Protein AF-F6I2T8-F1 (afdb_monomer_lite)

pLDDT: mean 75.43, std 10.65, range [32.38, 92.12]

Foldseek 3Di:
DDDAFFKAFPDWDWDDDDPFTKIKTKIWGWDDCPPPVDPATKIWIWIDIDHPVLVVVLVVQQDPPPVPPDPVNVVSSVVSRVVRPPPIDTDDMDGDDPDDPPCPVVVVVVCVVVVHDDDDDDPDDPSVVVVVVPDD

Secondary structure (DSSP, 8-state):
-PPPPPPEEEEEEEEEETTEEEEEEEEEEEE-GGGT--SSEEEEEEEEEE-HHHHHHHHHHS-S-TT---HHHHHHHHHHHHHHTSSPEEEEEEEE--PPPTTHHHHHHHHHHTTPPP----SS-HHHHHHHHT--

Sequence (136 aa):
MARRSPLIIIQSRRVRKSTEFLFVCVAAKFVERSYLNLTGEGLVFVYQESDEEEYNQFDEEFPQDKNLASTDCEEIIEEVAERIEKDLILLAATIVEDKLRNGVLECINKLAQAGRKLWVLTGDKTETAERILHYE

Structure (mmCIF, N/CA/C/O backbone):
data_AF-F6I2T8-F1
#
_entry.id   AF-F6I2T8-F1
#
loop_
_atom_site.group_PDB
_atom_site.id
_atom_site.type_symbol
_atom_site.label_atom_id
_atom_site.label_alt_id
_atom_site.label_comp_id
_atom_site.label_asym_id
_atom_site.label_entity_id
_atom_site.label_seq_id
_atom_site.pdbx_PDB_ins_code
_atom_site.Cartn_x
_atom_site.Cartn_y
_atom_site.Cartn_z
_atom_site.occupancy
_atom_site.B_iso_or_equiv
_atom_site.auth_seq_id
_atom_site.auth_comp_id
_atom_site.auth_asym_id
_atom_site.auth_atom_id
_atom_site.pdbx_PDB_model_num
ATOM 1 N N . MET A 1 1 ? 16.825 -8.274 5.064 1.00 32.38 1 MET A N 1
ATOM 2 C CA . MET A 1 1 ? 15.661 -8.291 5.970 1.00 32.38 1 MET A CA 1
ATOM 3 C C . MET A 1 1 ? 14.712 -7.234 5.430 1.00 32.38 1 MET A C 1
ATOM 5 O O . MET A 1 1 ? 15.103 -6.075 5.403 1.00 32.38 1 MET A O 1
ATOM 9 N N . ALA A 1 2 ? 13.595 -7.631 4.817 1.00 40.47 2 ALA A N 1
ATOM 10 C CA . ALA A 1 2 ? 12.671 -6.675 4.208 1.00 40.47 2 ALA A CA 1
ATOM 11 C C . ALA A 1 2 ? 12.047 -5.836 5.331 1.00 40.47 2 ALA A C 1
ATOM 13 O O . ALA A 1 2 ? 11.441 -6.403 6.239 1.00 40.47 2 ALA A O 1
ATOM 14 N N . ARG A 1 3 ? 12.261 -4.515 5.320 1.00 52.31 3 ARG A N 1
ATOM 15 C CA . ARG A 1 3 ? 11.580 -3.615 6.257 1.00 52.31 3 ARG A CA 1
ATOM 16 C C . ARG A 1 3 ? 10.090 -3.676 5.930 1.00 52.31 3 ARG A C 1
ATOM 18 O O . ARG A 1 3 ? 9.711 -3.345 4.806 1.00 52.31 3 ARG A O 1
ATOM 25 N N . ARG A 1 4 ? 9.263 -4.135 6.875 1.00 60.28 4 ARG A N 1
ATOM 26 C CA . ARG A 1 4 ? 7.806 -4.092 6.724 1.00 60.28 4 ARG A CA 1
ATOM 27 C C . ARG A 1 4 ? 7.385 -2.642 6.524 1.00 60.28 4 ARG A C 1
ATOM 29 O O . ARG A 1 4 ? 7.869 -1.740 7.201 1.00 60.28 4 ARG A O 1
ATOM 36 N N . SER A 1 5 ? 6.514 -2.418 5.551 1.00 64.94 5 SER A N 1
ATOM 37 C CA . SER A 1 5 ? 5.937 -1.101 5.321 1.00 64.94 5 SER A CA 1
ATOM 38 C C . SER A 1 5 ? 4.960 -0.797 6.461 1.00 64.94 5 SER A C 1
ATOM 40 O O . SER A 1 5 ? 4.066 -1.619 6.684 1.00 64.94 5 SER A O 1
ATOM 42 N N . PRO A 1 6 ? 5.103 0.331 7.175 1.00 67.31 6 PRO A N 1
ATOM 43 C CA . PRO A 1 6 ? 4.202 0.664 8.271 1.00 67.31 6 PRO A CA 1
ATOM 44 C C . PRO A 1 6 ? 2.789 0.958 7.752 1.00 67.31 6 PRO A C 1
ATOM 46 O O . PRO A 1 6 ? 2.621 1.518 6.662 1.00 67.31 6 PRO A O 1
ATOM 49 N N . LEU A 1 7 ? 1.774 0.604 8.543 1.00 68.88 7 LEU A N 1
ATOM 50 C CA . LEU A 1 7 ? 0.399 1.037 8.316 1.00 68.88 7 LEU A CA 1
ATOM 51 C C . LEU A 1 7 ? 0.308 2.558 8.482 1.00 68.88 7 LEU A C 1
ATOM 53 O O . LEU A 1 7 ? 0.728 3.113 9.496 1.00 68.88 7 LEU A O 1
ATOM 57 N N . ILE A 1 8 ? -0.264 3.243 7.495 1.00 73.25 8 ILE A N 1
ATOM 58 C CA . ILE A 1 8 ? -0.494 4.686 7.565 1.00 73.25 8 ILE A CA 1
ATOM 59 C C . ILE A 1 8 ? -1.973 4.913 7.845 1.00 73.25 8 ILE A C 1
ATOM 61 O O . ILE A 1 8 ? -2.811 4.680 6.973 1.00 73.25 8 ILE A O 1
ATOM 65 N N . ILE A 1 9 ? -2.299 5.405 9.039 1.00 72.31 9 ILE A N 1
ATOM 66 C CA . ILE A 1 9 ? -3.658 5.857 9.346 1.00 72.31 9 ILE A CA 1
ATOM 67 C C . ILE A 1 9 ? -3.925 7.142 8.565 1.00 72.31 9 ILE A C 1
ATOM 69 O O . ILE A 1 9 ? -3.216 8.137 8.715 1.00 72.31 9 ILE A O 1
ATOM 73 N N . ILE A 1 10 ? -4.932 7.097 7.694 1.00 69.25 10 ILE A N 1
ATOM 74 C CA . ILE A 1 10 ? -5.319 8.216 6.828 1.00 69.25 10 ILE A CA 1
ATOM 75 C C . ILE A 1 10 ? -6.396 9.049 7.515 1.00 69.25 10 ILE A C 1
ATOM 77 O O . ILE A 1 10 ? -6.376 10.277 7.460 1.00 69.25 10 ILE A O 1
ATOM 81 N N . GLN A 1 11 ? -7.365 8.371 8.131 1.00 71.12 11 GLN A N 1
ATOM 82 C CA . GLN A 1 11 ? -8.520 9.011 8.735 1.00 71.12 11 GLN A CA 1
ATOM 83 C C . GLN A 1 11 ? -9.083 8.144 9.860 1.00 71.12 11 GLN A C 1
ATOM 85 O O . GLN A 1 11 ? -9.367 6.968 9.649 1.00 71.12 11 GLN A O 1
ATOM 90 N N . SER A 1 12 ? -9.327 8.752 11.018 1.00 73.38 12 SER A N 1
ATOM 91 C CA . SER A 1 12 ? -10.204 8.206 12.051 1.00 73.38 12 SER A CA 1
ATOM 92 C C . SER A 1 12 ? -11.498 9.020 12.097 1.00 73.38 12 SER A C 1
ATOM 94 O O . SER A 1 12 ? -11.502 10.245 11.920 1.00 73.38 12 SER A O 1
ATOM 96 N N . ARG A 1 13 ? -12.643 8.354 12.267 1.00 74.62 13 ARG A N 1
ATOM 97 C CA . ARG A 1 13 ? -13.929 9.043 12.432 1.00 74.62 13 ARG A CA 1
ATOM 98 C C . ARG A 1 13 ? -14.817 8.320 13.430 1.00 74.62 13 ARG A C 1
ATOM 100 O O . ARG A 1 13 ? -15.052 7.123 13.300 1.00 74.62 13 ARG A O 1
ATOM 107 N N . ARG A 1 14 ? -15.400 9.086 14.355 1.00 76.56 14 ARG A N 1
ATOM 108 C CA . ARG A 1 14 ? -16.501 8.629 15.210 1.00 76.56 14 ARG A CA 1
ATOM 109 C C . ARG A 1 14 ? -17.785 8.548 14.382 1.00 76.56 14 ARG A C 1
ATOM 111 O O . ARG A 1 14 ? -18.262 9.556 13.853 1.00 76.56 14 ARG A O 1
ATOM 118 N N . VAL A 1 15 ? -18.347 7.354 14.264 1.00 76.88 15 VAL A N 1
ATOM 119 C CA . VAL A 1 15 ? -19.591 7.048 13.551 1.00 76.88 15 VAL A CA 1
ATOM 120 C C . VAL A 1 15 ? -20.632 6.588 14.568 1.00 76.88 15 VAL A C 1
ATOM 122 O O . VAL A 1 15 ? -20.333 5.822 15.473 1.00 76.88 15 VAL A O 1
ATOM 125 N N . ARG A 1 16 ? -21.878 7.054 14.452 1.00 73.00 16 ARG A N 1
ATOM 126 C CA . ARG A 1 16 ? -22.974 6.610 15.326 1.00 73.00 16 ARG A CA 1
ATOM 127 C C . ARG A 1 16 ? -23.702 5.427 14.677 1.00 73.00 16 ARG A C 1
ATOM 129 O O . ARG A 1 16 ? -24.290 5.607 13.613 1.00 73.00 16 ARG A O 1
ATOM 136 N N . LYS A 1 17 ? -23.712 4.250 15.315 1.00 67.56 17 LYS A N 1
ATOM 137 C CA . LYS A 1 17 ? -24.541 3.092 14.929 1.00 67.56 17 LYS A CA 1
ATOM 138 C C . LYS A 1 17 ? -25.665 2.910 15.948 1.00 67.56 17 LYS A C 1
ATOM 140 O O . LYS A 1 17 ? -25.410 2.490 17.065 1.00 67.56 17 LYS A O 1
ATOM 145 N N . SER A 1 18 ? -26.913 3.166 15.543 1.00 67.81 18 SER A N 1
ATOM 146 C CA . SER A 1 18 ? -28.147 2.914 16.317 1.00 67.81 18 SER A CA 1
ATOM 147 C C . SER A 1 18 ? -28.168 3.528 17.734 1.00 67.81 18 SER A C 1
ATOM 149 O O . SER A 1 18 ? -28.741 4.600 17.932 1.00 67.81 18 SER A O 1
ATOM 151 N N . THR A 1 19 ? -27.511 2.894 18.704 1.00 62.62 19 THR A N 1
ATOM 152 C CA . THR A 1 19 ? -27.429 3.278 20.121 1.00 62.62 19 THR A CA 1
ATOM 153 C C . THR A 1 19 ? -26.001 3.519 20.620 1.00 62.62 19 THR A C 1
ATOM 155 O O . THR A 1 19 ? -25.848 4.060 21.709 1.00 62.62 19 THR A O 1
ATOM 158 N N . GLU A 1 20 ? -24.973 3.198 19.831 1.00 69.25 20 GLU A N 1
ATOM 159 C CA . GLU A 1 20 ? -23.561 3.254 20.231 1.00 69.25 20 GLU A CA 1
ATOM 160 C C . GLU A 1 20 ? -22.712 4.048 19.227 1.00 69.25 20 GLU A C 1
ATOM 162 O O . GLU A 1 20 ? -23.108 4.302 18.081 1.00 69.25 20 GLU A O 1
ATOM 167 N N . PHE A 1 21 ? -21.544 4.495 19.683 1.00 69.62 21 PHE A N 1
ATOM 168 C CA . PHE A 1 21 ? -20.533 5.108 18.831 1.00 69.62 21 PHE A CA 1
ATOM 169 C C . PHE A 1 21 ? -19.466 4.076 18.492 1.00 69.62 21 PHE A C 1
ATOM 171 O O . PHE A 1 21 ? -19.052 3.311 19.350 1.00 69.62 21 PHE A O 1
ATOM 178 N N . LEU A 1 22 ? -19.024 4.095 17.244 1.00 68.06 22 LEU A N 1
ATOM 179 C CA . LEU A 1 22 ? -17.974 3.245 16.718 1.00 68.06 22 LEU A CA 1
ATOM 180 C C . LEU A 1 22 ? -16.901 4.127 16.099 1.00 68.06 22 LEU A C 1
ATOM 182 O O . LEU A 1 22 ? -17.225 5.115 15.431 1.00 68.06 22 LEU A O 1
ATOM 186 N N . PHE A 1 23 ? -15.641 3.774 16.291 1.00 73.38 23 PHE A N 1
ATOM 187 C CA . PHE A 1 23 ? -14.535 4.432 15.621 1.00 73.38 23 PHE A CA 1
ATOM 188 C C . PHE A 1 23 ? -14.162 3.621 14.388 1.00 73.38 23 PHE A C 1
ATOM 190 O O . PHE A 1 23 ? -14.006 2.406 14.434 1.00 73.38 23 PHE A O 1
ATOM 197 N N . VAL A 1 24 ? -14.104 4.303 13.248 1.00 68.06 24 VAL A N 1
ATOM 198 C CA . VAL A 1 24 ? -13.656 3.705 11.992 1.00 68.06 24 VAL A CA 1
ATOM 199 C C . VAL A 1 24 ? -12.303 4.301 11.663 1.00 68.06 24 VAL A C 1
ATOM 201 O O . VAL A 1 24 ? -12.206 5.508 11.412 1.00 68.06 24 VAL A O 1
ATOM 204 N N . CYS A 1 25 ? -11.281 3.453 11.656 1.00 72.31 25 CYS A N 1
ATOM 205 C CA . CYS A 1 25 ? -9.938 3.800 11.215 1.00 72.31 25 CYS A CA 1
ATOM 206 C C . CYS A 1 25 ? -9.762 3.324 9.777 1.00 72.31 25 CYS A C 1
ATOM 208 O O . CYS A 1 25 ? -9.824 2.128 9.508 1.00 72.31 25 CYS A O 1
ATOM 210 N N . VAL A 1 26 ? -9.560 4.260 8.849 1.00 74.31 26 VAL A N 1
ATOM 211 C CA . VAL A 1 26 ? -9.180 3.971 7.463 1.00 74.31 26 VAL A CA 1
ATOM 212 C C . VAL A 1 26 ? -7.676 4.134 7.343 1.00 74.31 26 VAL A C 1
ATOM 214 O O . VAL A 1 26 ? -7.126 5.201 7.638 1.00 74.31 26 VAL A O 1
ATOM 217 N N . ALA A 1 27 ? -7.018 3.083 6.873 1.00 80.38 27 ALA A N 1
ATOM 218 C CA . ALA A 1 27 ? -5.578 3.047 6.729 1.00 80.38 27 ALA A CA 1
ATOM 219 C C . ALA A 1 27 ? -5.149 2.599 5.329 1.00 80.38 27 ALA A C 1
ATOM 221 O O . ALA A 1 27 ? -5.865 1.881 4.630 1.00 80.38 27 ALA A O 1
ATOM 222 N N . ALA A 1 28 ? -3.963 3.046 4.927 1.00 79.31 28 ALA A N 1
ATOM 223 C CA . ALA A 1 28 ? -3.277 2.610 3.724 1.00 79.31 28 ALA A CA 1
ATOM 224 C C . ALA A 1 28 ? -2.050 1.789 4.110 1.00 79.31 28 ALA A C 1
ATOM 226 O O . ALA A 1 28 ? -1.237 2.219 4.932 1.00 79.31 28 ALA A O 1
ATOM 227 N N . LYS A 1 29 ? -1.890 0.635 3.467 1.00 78.81 29 LYS A N 1
ATOM 228 C CA . LYS A 1 29 ? -0.683 -0.179 3.560 1.00 78.81 29 LY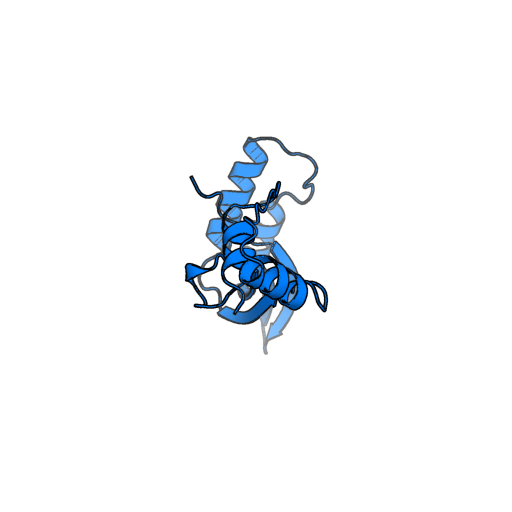S A CA 1
ATOM 229 C C . LYS A 1 29 ? -0.042 -0.299 2.191 1.00 78.81 29 LYS A C 1
ATOM 231 O O . LYS A 1 29 ? -0.710 -0.613 1.203 1.00 78.81 29 LYS A O 1
ATOM 236 N N . PHE A 1 30 ? 1.258 -0.040 2.144 1.00 75.94 30 PHE A N 1
ATOM 237 C CA . PHE A 1 30 ? 2.052 -0.348 0.969 1.00 75.94 30 PHE A CA 1
ATOM 238 C C . PHE A 1 30 ? 2.247 -1.861 0.899 1.00 75.94 30 PHE A C 1
ATOM 240 O O . PHE A 1 30 ? 2.616 -2.491 1.891 1.00 75.94 30 PHE A O 1
ATOM 247 N N . VAL A 1 31 ? 1.957 -2.447 -0.257 1.00 71.31 31 VAL A N 1
ATOM 248 C CA . VAL A 1 31 ? 2.014 -3.894 -0.449 1.00 71.31 31 VAL A CA 1
ATOM 249 C C . VAL A 1 31 ? 2.945 -4.214 -1.608 1.00 71.31 31 VAL A C 1
ATOM 251 O O . VAL A 1 31 ? 2.830 -3.663 -2.704 1.00 71.31 31 VAL A O 1
ATOM 254 N N . GLU A 1 32 ? 3.882 -5.123 -1.347 1.00 63.28 32 GLU A N 1
ATOM 255 C CA . GLU A 1 32 ? 4.803 -5.629 -2.357 1.00 63.28 32 GLU A CA 1
ATOM 256 C C . GLU A 1 32 ? 4.111 -6.592 -3.337 1.00 63.28 32 GLU A C 1
ATOM 258 O O . GLU A 1 32 ? 3.075 -7.201 -3.059 1.00 63.28 32 GLU A O 1
ATOM 263 N N . ARG A 1 33 ? 4.741 -6.744 -4.506 1.00 56.97 33 ARG A N 1
ATOM 264 C CA . ARG A 1 33 ? 4.274 -7.467 -5.704 1.00 56.97 33 ARG A CA 1
ATOM 265 C C . ARG A 1 33 ? 3.610 -8.829 -5.472 1.00 56.97 33 ARG A C 1
ATOM 267 O O . ARG A 1 33 ? 2.752 -9.214 -6.264 1.00 56.97 33 ARG A O 1
ATOM 274 N N . SER A 1 34 ? 4.012 -9.575 -4.444 1.00 54.12 34 SER A N 1
ATOM 275 C CA . SER A 1 34 ? 3.602 -10.972 -4.251 1.00 54.12 34 SER A CA 1
ATOM 276 C C . SER A 1 34 ? 2.103 -11.156 -4.001 1.00 54.12 34 SER A C 1
ATOM 278 O O . SER A 1 34 ? 1.584 -12.236 -4.267 1.00 54.12 34 SER A O 1
ATOM 280 N N . TYR A 1 35 ? 1.391 -10.124 -3.540 1.00 54.44 35 TYR A N 1
ATOM 281 C CA . TYR A 1 35 ? -0.003 -10.271 -3.107 1.00 54.44 35 TYR A CA 1
ATOM 282 C C . TYR A 1 35 ? -1.050 -10.099 -4.212 1.00 54.44 35 TYR A C 1
ATOM 284 O O . TYR A 1 35 ? -2.169 -10.581 -4.058 1.00 54.44 35 TYR A O 1
ATOM 292 N N . LEU A 1 36 ? -0.723 -9.413 -5.312 1.00 55.47 36 LEU A N 1
ATOM 293 C CA . LEU A 1 36 ? -1.725 -9.000 -6.305 1.00 55.47 36 LEU A CA 1
ATOM 294 C C . LEU A 1 36 ? -1.497 -9.561 -7.714 1.00 55.47 36 LEU A C 1
ATOM 296 O O . LEU A 1 36 ? -2.331 -9.321 -8.579 1.00 55.47 36 LEU A O 1
ATOM 300 N N . ASN A 1 37 ? -0.410 -10.305 -7.967 1.00 59.22 37 ASN A N 1
ATOM 301 C CA . ASN A 1 37 ? -0.007 -10.744 -9.319 1.00 59.22 37 ASN A CA 1
ATOM 302 C C . ASN A 1 37 ? 0.053 -9.589 -10.343 1.00 59.22 37 ASN A C 1
ATOM 304 O O . ASN A 1 37 ? -0.118 -9.803 -11.542 1.00 59.22 37 ASN A O 1
ATOM 308 N N . LEU A 1 38 ? 0.272 -8.356 -9.878 1.00 58.06 38 LEU A N 1
ATOM 309 C CA . LEU A 1 38 ? 0.222 -7.149 -10.697 1.00 58.06 38 LEU A CA 1
ATOM 310 C C . LEU A 1 38 ? 1.595 -6.473 -10.754 1.00 58.06 38 LEU A C 1
ATOM 312 O O . LEU A 1 38 ? 2.389 -6.512 -9.812 1.00 58.06 38 LEU A O 1
ATOM 316 N N . THR A 1 39 ? 1.898 -5.863 -11.897 1.00 58.56 39 THR A N 1
ATOM 317 C CA . THR A 1 39 ? 3.171 -5.187 -12.151 1.00 58.56 39 THR A CA 1
ATOM 318 C C . THR A 1 39 ? 3.127 -3.747 -11.6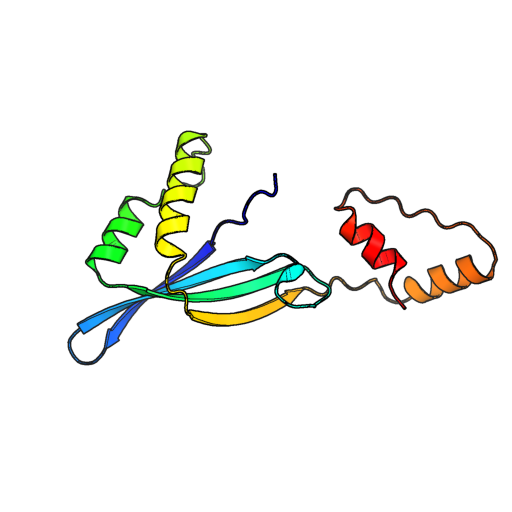48 1.00 58.56 39 THR A C 1
ATOM 320 O O . THR A 1 39 ? 2.814 -2.834 -12.404 1.00 58.56 39 THR A O 1
ATOM 323 N N . GLY A 1 40 ? 3.470 -3.523 -10.382 1.00 63.50 40 GLY A N 1
ATOM 324 C CA . GLY A 1 40 ? 3.591 -2.170 -9.841 1.00 63.50 40 GLY A CA 1
ATOM 325 C C . GLY A 1 40 ? 3.707 -2.144 -8.327 1.00 63.50 40 GLY A C 1
ATOM 326 O O . GLY A 1 40 ? 3.640 -3.182 -7.670 1.00 63.50 40 GLY A O 1
ATOM 327 N N . GLU A 1 41 ? 3.894 -0.944 -7.792 1.00 72.88 41 GLU A N 1
ATOM 328 C CA . GLU A 1 41 ? 3.766 -0.694 -6.362 1.00 72.88 41 GLU A CA 1
ATOM 329 C C . GLU A 1 41 ? 2.272 -0.550 -6.024 1.00 72.88 41 GLU A C 1
ATOM 331 O O . GLU A 1 41 ? 1.542 0.200 -6.683 1.00 72.88 41 GLU A O 1
ATOM 336 N N . GLY A 1 42 ? 1.802 -1.333 -5.052 1.00 76.25 42 GLY A N 1
ATOM 337 C CA . GLY A 1 42 ? 0.399 -1.384 -4.656 1.00 76.25 42 GLY A CA 1
ATOM 338 C C . GLY A 1 42 ? 0.151 -0.617 -3.363 1.00 76.25 42 GLY A C 1
ATOM 339 O O . GLY A 1 42 ? 0.899 -0.756 -2.396 1.00 76.25 42 GLY A O 1
ATOM 340 N N . LEU A 1 43 ? -0.938 0.146 -3.324 1.00 81.75 43 LEU A N 1
ATOM 341 C CA . LEU A 1 43 ? -1.492 0.691 -2.092 1.00 81.75 43 LEU A CA 1
ATOM 342 C C . LEU A 1 43 ? -2.832 0.022 -1.815 1.00 81.75 43 LEU A C 1
ATOM 344 O O . LEU A 1 43 ? -3.737 0.054 -2.651 1.00 81.75 43 LEU A O 1
ATOM 348 N N . VAL A 1 44 ? -2.950 -0.585 -0.642 1.00 84.44 44 VAL A N 1
ATOM 349 C CA . VAL A 1 44 ? -4.173 -1.238 -0.190 1.00 84.44 44 VAL A CA 1
ATOM 350 C C . VAL A 1 44 ? -4.819 -0.381 0.884 1.00 84.44 44 VAL A C 1
ATOM 352 O O . VAL A 1 44 ? -4.168 0.013 1.847 1.00 84.44 44 VAL A O 1
ATOM 355 N N . PHE A 1 45 ? -6.102 -0.101 0.705 1.00 85.31 45 PHE A N 1
ATOM 356 C CA . PHE A 1 45 ? -6.939 0.596 1.664 1.00 85.31 45 PHE A CA 1
ATOM 357 C C . PHE A 1 45 ? -7.695 -0.430 2.491 1.00 85.31 45 PHE A C 1
ATOM 359 O O . PHE A 1 45 ? -8.393 -1.294 1.952 1.00 85.31 45 PHE A O 1
ATOM 366 N N . VAL A 1 46 ? -7.573 -0.307 3.801 1.00 85.81 46 VAL A N 1
ATOM 367 C CA . VAL A 1 46 ? -8.230 -1.162 4.783 1.00 85.81 46 VAL A CA 1
ATOM 368 C C . VAL A 1 46 ? -8.996 -0.300 5.770 1.00 85.81 46 VAL A C 1
ATOM 370 O O . VAL A 1 46 ? -8.692 0.884 5.941 1.00 85.81 46 VAL A O 1
ATOM 373 N N . TYR A 1 47 ? -9.979 -0.896 6.430 1.00 86.38 47 TYR A N 1
ATOM 374 C CA . TYR A 1 47 ? -10.550 -0.308 7.629 1.00 86.38 47 TYR A CA 1
ATOM 375 C C . TYR A 1 47 ? -10.671 -1.316 8.757 1.00 86.38 47 TYR A C 1
ATOM 377 O O . TYR A 1 47 ? -10.760 -2.522 8.522 1.00 86.38 47 TYR A O 1
ATOM 385 N N . GLN A 1 48 ? -10.714 -0.778 9.967 1.00 85.62 48 GLN A N 1
ATOM 386 C CA . GLN A 1 48 ? -11.048 -1.497 11.185 1.00 85.62 48 GLN A CA 1
ATOM 387 C C . GLN A 1 48 ? -12.148 -0.724 11.917 1.00 85.62 48 GLN A C 1
ATOM 389 O O . GLN A 1 48 ? -12.153 0.513 11.922 1.00 85.62 48 GLN A O 1
ATOM 394 N N . GLU A 1 49 ? -13.096 -1.460 12.492 1.00 84.81 49 GLU A N 1
ATOM 395 C CA . GLU A 1 49 ? -14.039 -0.926 13.473 1.00 84.81 49 GLU A CA 1
ATOM 396 C C . GLU A 1 49 ? -13.451 -1.172 14.869 1.00 84.81 49 GLU A C 1
ATOM 398 O O . GLU A 1 49 ? -13.116 -2.311 15.183 1.00 84.81 49 GLU A O 1
ATOM 403 N N . SER A 1 50 ? -13.334 -0.125 15.682 1.00 82.94 50 SER A N 1
ATOM 404 C CA . SER A 1 50 ? -12.876 -0.197 17.073 1.00 82.94 50 SER A CA 1
ATOM 405 C C . SER A 1 50 ? -13.831 0.548 18.005 1.00 82.94 50 SER A C 1
ATOM 407 O O . SER A 1 50 ? -14.612 1.415 17.579 1.00 82.94 50 SER A O 1
ATOM 409 N N . ASP A 1 51 ? -13.811 0.184 19.284 1.00 85.12 51 ASP A N 1
ATOM 410 C CA . ASP A 1 51 ? -14.564 0.898 20.312 1.00 85.12 51 ASP A CA 1
ATOM 411 C C . ASP A 1 51 ? -13.817 2.151 20.811 1.00 85.12 51 ASP A C 1
ATOM 413 O O . ASP A 1 51 ? -12.720 2.490 20.361 1.00 85.12 51 ASP A O 1
ATOM 417 N N . GLU A 1 52 ? -14.468 2.911 21.694 1.00 82.81 52 GLU A N 1
ATOM 418 C CA . GLU A 1 52 ? -13.908 4.158 22.225 1.00 82.81 52 GLU A CA 1
ATOM 419 C C . GLU A 1 52 ? -12.685 3.914 23.123 1.00 82.81 52 GLU A C 1
ATOM 421 O O . GLU A 1 52 ? -11.780 4.743 23.139 1.00 82.81 52 GLU A O 1
ATOM 426 N N . GLU A 1 53 ? -12.626 2.792 23.843 1.00 85.19 53 GLU A N 1
ATOM 427 C CA . GLU A 1 53 ? -11.512 2.478 24.742 1.00 85.19 53 GLU A CA 1
ATOM 428 C C . GLU A 1 53 ? -10.269 2.063 23.948 1.00 85.19 53 GLU A C 1
ATOM 430 O O . GLU A 1 53 ? -9.184 2.590 24.194 1.00 85.19 53 GLU A O 1
ATOM 435 N N . GLU A 1 54 ? -10.434 1.188 22.954 1.00 83.00 54 GLU A N 1
ATOM 436 C CA . GLU A 1 54 ? -9.370 0.747 22.051 1.00 83.00 54 GLU A CA 1
ATOM 437 C C . GLU A 1 54 ? -8.797 1.923 21.250 1.00 83.00 54 GLU A C 1
ATOM 439 O O . GLU A 1 54 ? -7.578 2.060 21.127 1.00 83.00 54 GLU A O 1
ATOM 444 N N . TYR A 1 55 ? -9.664 2.815 20.751 1.00 82.00 55 TYR A N 1
ATOM 445 C CA . TYR A 1 55 ? -9.220 4.017 20.046 1.00 82.00 55 TYR A CA 1
ATOM 446 C C . TYR A 1 55 ? -8.410 4.951 20.950 1.00 82.00 55 TYR A C 1
ATOM 448 O O . TYR A 1 55 ? -7.362 5.436 20.532 1.00 82.00 55 TYR A O 1
ATOM 456 N N . ASN A 1 56 ? -8.873 5.204 22.177 1.00 83.31 56 ASN A N 1
ATOM 457 C CA . ASN A 1 56 ? -8.170 6.101 23.095 1.00 83.31 56 ASN A CA 1
ATOM 458 C C . ASN A 1 56 ? -6.807 5.532 23.506 1.00 83.31 56 ASN A C 1
ATOM 460 O O . ASN A 1 56 ? -5.829 6.271 23.519 1.00 83.31 56 ASN A O 1
ATOM 464 N N . GLN A 1 57 ? -6.719 4.224 23.773 1.00 84.94 57 GLN A N 1
ATOM 465 C CA . GLN A 1 57 ? -5.437 3.560 24.042 1.00 84.94 57 GLN A CA 1
ATOM 466 C C . GLN A 1 57 ? -4.481 3.701 22.856 1.00 84.94 57 GLN A C 1
ATOM 468 O O . GLN A 1 57 ? -3.317 4.048 23.032 1.00 84.94 57 GLN A O 1
ATOM 473 N N . PHE A 1 58 ? -4.979 3.477 21.638 1.00 82.31 58 PHE A N 1
ATOM 474 C CA . PHE A 1 58 ? -4.186 3.677 20.432 1.00 82.31 58 PHE A CA 1
ATOM 475 C C . PHE A 1 58 ? -3.700 5.133 20.295 1.00 82.31 58 PHE A C 1
ATOM 477 O O . PHE A 1 58 ? -2.527 5.352 20.014 1.00 82.31 58 PHE A O 1
ATOM 484 N N . ASP A 1 59 ? -4.573 6.123 20.494 1.00 80.81 59 ASP A N 1
ATOM 485 C CA . ASP A 1 59 ? -4.242 7.546 20.320 1.00 80.81 59 ASP A CA 1
ATOM 486 C C . ASP A 1 59 ? -3.245 8.061 21.373 1.00 80.81 59 ASP A C 1
ATOM 488 O O . ASP A 1 59 ? -2.425 8.930 21.070 1.00 80.81 59 ASP A O 1
ATOM 492 N N . GLU A 1 60 ? -3.287 7.502 22.589 1.00 83.00 60 GLU A N 1
ATOM 493 C CA . GLU A 1 60 ? -2.328 7.783 23.665 1.00 83.00 60 GLU A CA 1
ATOM 494 C C . GLU A 1 60 ? -0.949 7.164 23.401 1.00 83.00 60 GLU A C 1
ATOM 496 O O . GLU A 1 60 ? 0.076 7.790 23.676 1.00 83.00 60 GLU A O 1
ATOM 501 N N . GLU A 1 61 ? -0.913 5.937 22.884 1.00 80.31 61 GLU A N 1
ATOM 502 C CA . GLU A 1 61 ? 0.331 5.205 22.642 1.00 80.31 61 GLU A CA 1
ATOM 503 C C . GLU A 1 61 ? 1.006 5.592 21.323 1.00 80.31 61 GLU A C 1
ATOM 505 O O . GLU A 1 61 ? 2.232 5.517 21.209 1.00 80.31 61 GLU A O 1
ATOM 510 N N . PHE A 1 62 ? 0.231 5.995 20.313 1.00 76.50 62 PHE A N 1
ATOM 511 C CA . PHE A 1 62 ? 0.765 6.334 19.004 1.00 76.50 62 PHE A CA 1
ATOM 512 C C . PHE A 1 62 ? 1.438 7.716 19.045 1.00 76.50 62 PHE A C 1
ATOM 514 O O . PHE A 1 62 ? 0.765 8.735 19.234 1.00 76.50 62 PHE A O 1
ATOM 521 N N . PRO A 1 63 ? 2.765 7.805 18.832 1.00 68.44 63 PRO A N 1
ATOM 522 C CA . PRO A 1 63 ? 3.469 9.075 18.924 1.00 68.44 63 PRO A CA 1
ATOM 523 C C . PRO A 1 63 ? 2.990 10.039 17.829 1.00 68.44 63 PRO A C 1
ATOM 525 O O . PRO A 1 63 ? 3.243 9.853 16.637 1.00 68.44 63 PRO A O 1
ATOM 528 N N . GLN A 1 64 ? 2.308 11.106 18.251 1.00 63.81 64 GLN A N 1
ATOM 529 C CA . GLN A 1 64 ? 1.788 12.158 17.368 1.00 63.81 64 GLN A CA 1
ATOM 530 C C . GLN A 1 64 ? 2.933 12.950 16.705 1.00 63.81 64 GLN A C 1
ATOM 532 O O . GLN A 1 64 ? 2.836 13.379 15.552 1.00 63.81 64 GLN A O 1
ATOM 537 N N . ASP A 1 65 ? 4.064 13.084 17.408 1.00 59.78 65 ASP A N 1
ATOM 538 C CA . ASP A 1 65 ? 5.255 13.787 16.938 1.00 59.78 65 ASP A CA 1
ATOM 539 C C . ASP A 1 65 ? 6.240 12.843 16.236 1.00 59.78 65 ASP A C 1
ATOM 541 O O . ASP A 1 65 ? 7.250 12.408 16.788 1.00 59.78 65 ASP A O 1
ATOM 545 N N . LYS A 1 66 ? 6.004 12.616 14.940 1.00 53.41 66 LYS A N 1
ATOM 546 C CA . LYS A 1 66 ? 6.896 11.859 14.033 1.00 53.41 66 LYS A CA 1
ATOM 547 C C . LYS A 1 66 ? 8.317 12.440 13.890 1.00 53.41 66 LYS A C 1
ATOM 549 O O . LYS A 1 66 ? 9.151 11.855 13.206 1.00 53.41 66 LYS A O 1
ATOM 554 N N . ASN A 1 67 ? 8.589 13.607 14.482 1.00 51.00 67 ASN A N 1
ATOM 555 C CA . ASN A 1 67 ? 9.887 14.287 14.426 1.00 51.00 67 ASN A CA 1
ATOM 556 C C . ASN A 1 67 ? 10.881 13.799 15.494 1.00 51.00 67 ASN A C 1
ATOM 558 O O . ASN A 1 67 ? 12.068 14.109 15.393 1.00 51.00 67 ASN A O 1
ATOM 562 N N . LEU A 1 68 ? 10.437 13.024 16.491 1.00 52.97 68 LEU A N 1
ATOM 563 C CA . LEU A 1 68 ? 11.327 12.314 17.411 1.00 52.97 68 LEU A CA 1
ATOM 564 C C . LEU A 1 68 ? 11.688 10.948 16.818 1.00 52.97 68 LEU A C 1
ATOM 566 O O . LEU A 1 68 ? 11.200 9.910 17.243 1.00 52.97 68 LEU A O 1
ATOM 570 N N . ALA A 1 69 ? 12.541 10.948 15.795 1.00 57.81 69 ALA A N 1
ATOM 571 C CA . ALA A 1 69 ? 13.100 9.722 15.229 1.00 57.81 69 ALA A CA 1
ATOM 572 C C . ALA A 1 69 ? 14.213 9.166 16.142 1.00 57.81 69 ALA A C 1
ATOM 574 O O . ALA A 1 69 ? 15.397 9.230 15.806 1.00 57.81 69 ALA A O 1
ATOM 575 N N . SER A 1 70 ? 13.850 8.686 17.335 1.00 69.81 70 SER A N 1
ATOM 576 C CA . SER A 1 70 ? 14.703 7.802 18.137 1.00 6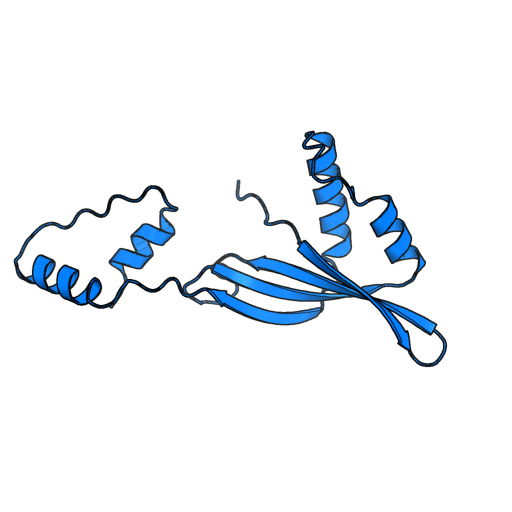9.81 70 SER A CA 1
ATO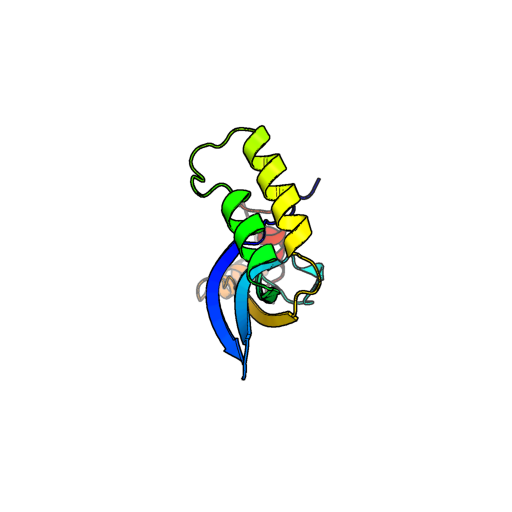M 577 C C . SER A 1 70 ? 14.369 6.339 17.832 1.00 69.81 70 SER A C 1
ATOM 579 O O . SER A 1 70 ? 13.249 6.025 17.435 1.00 69.81 70 SER A O 1
ATOM 581 N N . THR A 1 71 ? 15.332 5.437 18.036 1.00 71.19 71 THR A N 1
ATOM 582 C CA . THR A 1 71 ? 15.127 3.985 17.884 1.00 71.19 71 THR A CA 1
ATOM 583 C C . THR A 1 71 ? 13.955 3.483 18.732 1.00 71.19 71 THR A C 1
ATOM 585 O O . THR A 1 71 ? 13.140 2.708 18.247 1.00 71.19 71 THR A O 1
ATOM 588 N N . ASP A 1 72 ? 13.815 4.003 19.954 1.00 72.44 72 ASP A N 1
ATOM 589 C CA . ASP A 1 72 ? 12.721 3.645 20.864 1.00 72.44 72 ASP A CA 1
ATOM 590 C C . ASP A 1 72 ? 11.342 4.008 20.279 1.00 72.44 72 ASP A C 1
ATOM 592 O O . ASP A 1 72 ? 10.372 3.277 20.456 1.00 72.44 72 ASP A O 1
ATOM 596 N N . CYS A 1 73 ? 11.239 5.118 19.536 1.00 74.75 73 CYS A N 1
ATOM 597 C CA . CYS A 1 73 ? 9.993 5.496 18.871 1.00 74.75 73 CYS A CA 1
ATOM 598 C C . CYS A 1 73 ? 9.658 4.580 17.686 1.00 74.75 73 CYS A C 1
ATOM 600 O O . CYS A 1 73 ? 8.479 4.335 17.445 1.00 74.75 73 CYS A O 1
ATOM 602 N N . GLU A 1 74 ? 10.651 4.066 16.951 1.00 76.69 74 GLU A N 1
ATOM 603 C CA . GLU A 1 74 ? 10.408 3.109 15.859 1.00 76.69 74 GLU A CA 1
ATOM 604 C C . GLU A 1 74 ? 9.833 1.786 16.390 1.00 76.69 74 GLU A C 1
ATOM 606 O O . GLU A 1 74 ? 8.863 1.287 15.820 1.00 76.69 74 GLU A O 1
ATOM 611 N N . GLU A 1 75 ? 10.366 1.266 17.502 1.00 81.62 75 GLU A N 1
ATOM 612 C CA . GLU A 1 75 ? 9.868 0.036 18.138 1.00 81.62 75 GLU A CA 1
ATOM 613 C C . GLU A 1 75 ? 8.432 0.198 18.656 1.00 81.62 75 GLU A C 1
ATOM 615 O O . GLU A 1 75 ? 7.580 -0.642 18.371 1.00 81.62 75 GLU A O 1
ATOM 620 N N . ILE A 1 76 ? 8.125 1.312 19.334 1.00 80.62 76 ILE A N 1
ATOM 621 C CA . ILE A 1 76 ? 6.762 1.603 19.815 1.00 80.62 76 ILE A CA 1
ATOM 622 C C . ILE A 1 76 ? 5.779 1.687 18.641 1.00 80.62 76 ILE A C 1
ATOM 624 O O . ILE A 1 76 ? 4.691 1.117 18.698 1.00 80.62 76 ILE A O 1
ATOM 628 N N . ILE A 1 77 ? 6.151 2.373 17.554 1.00 78.88 77 ILE A N 1
ATOM 629 C CA . ILE A 1 77 ? 5.299 2.469 16.360 1.00 78.88 77 ILE A CA 1
ATOM 630 C C . ILE A 1 77 ? 5.053 1.082 15.762 1.00 78.88 77 ILE A C 1
ATOM 632 O O . ILE A 1 77 ? 3.930 0.805 15.343 1.00 78.88 77 ILE A O 1
ATOM 636 N N . GLU A 1 78 ? 6.070 0.220 15.707 1.00 80.50 78 GLU A N 1
ATOM 637 C CA . GLU A 1 78 ? 5.933 -1.135 15.172 1.00 80.50 78 GLU A CA 1
ATOM 638 C C . GLU A 1 78 ? 5.013 -2.000 16.049 1.00 80.50 78 GLU A C 1
ATOM 640 O O . GLU A 1 78 ? 4.092 -2.621 15.519 1.00 80.50 78 GLU A O 1
ATOM 645 N N . GLU A 1 79 ? 5.163 -1.968 17.377 1.00 83.25 79 GLU A N 1
ATOM 646 C CA . GLU A 1 79 ? 4.287 -2.702 18.305 1.00 83.25 79 GLU A CA 1
ATOM 647 C C . GLU A 1 79 ? 2.826 -2.236 18.236 1.00 83.25 79 GLU A C 1
ATOM 649 O O . GLU A 1 79 ? 1.898 -3.055 18.177 1.00 83.25 79 GLU A O 1
ATOM 654 N N . VAL A 1 80 ? 2.601 -0.919 18.218 1.00 81.62 80 VAL A N 1
ATOM 655 C CA . VAL A 1 80 ? 1.256 -0.344 18.101 1.00 81.62 80 VAL A CA 1
ATOM 656 C C . VAL A 1 80 ? 0.655 -0.687 16.733 1.00 81.62 80 VAL A C 1
ATOM 658 O O . VAL A 1 80 ? -0.512 -1.079 16.658 1.00 81.62 80 VAL A O 1
ATOM 661 N N . ALA A 1 81 ? 1.446 -0.619 15.655 1.00 79.12 81 ALA A N 1
ATOM 662 C CA . ALA A 1 81 ? 1.011 -1.010 14.316 1.00 79.12 81 ALA A CA 1
ATOM 663 C C . ALA A 1 81 ? 0.615 -2.495 14.248 1.00 79.12 81 ALA A C 1
ATOM 665 O O . ALA A 1 81 ? -0.442 -2.818 13.711 1.00 79.12 81 ALA A O 1
ATOM 666 N N . GLU A 1 82 ? 1.395 -3.412 14.827 1.00 83.19 82 GLU A N 1
ATOM 667 C CA . GLU A 1 82 ? 1.068 -4.846 14.823 1.00 83.19 82 GLU A CA 1
ATOM 668 C C . GLU A 1 82 ? -0.231 -5.178 15.570 1.00 83.19 82 GLU A C 1
ATOM 670 O O . GLU A 1 82 ? -0.917 -6.152 15.239 1.00 83.19 82 GLU A O 1
ATOM 675 N N . ARG A 1 83 ? -0.593 -4.382 16.581 1.00 81.88 83 ARG A N 1
ATOM 676 C CA . ARG A 1 83 ? -1.862 -4.541 17.300 1.00 81.88 83 ARG A CA 1
ATOM 677 C C . ARG A 1 83 ? -3.060 -4.150 16.446 1.00 81.88 83 ARG A C 1
ATOM 679 O O . ARG A 1 83 ? -4.020 -4.915 16.415 1.00 81.88 83 ARG A O 1
ATOM 686 N N . ILE A 1 84 ? -2.982 -3.014 15.753 1.00 79.69 84 ILE A N 1
ATOM 687 C CA . ILE A 1 84 ? -4.074 -2.503 14.907 1.00 79.69 84 ILE A CA 1
ATOM 688 C C . ILE A 1 84 ? -4.144 -3.187 13.537 1.00 79.69 84 ILE A C 1
ATOM 690 O O . ILE A 1 84 ? -5.159 -3.136 12.857 1.00 79.69 84 ILE A O 1
ATOM 694 N N . GLU A 1 85 ? -3.083 -3.866 13.098 1.00 81.38 85 GLU A N 1
ATOM 695 C CA . GLU A 1 85 ? -3.082 -4.632 11.846 1.00 81.38 85 GLU A CA 1
ATOM 696 C C . GLU A 1 85 ? -3.835 -5.979 11.938 1.00 81.38 85 GLU A C 1
ATOM 698 O O . GLU A 1 85 ? -3.639 -6.873 11.108 1.00 81.38 85 GLU A O 1
ATOM 703 N N . LYS A 1 86 ? -4.717 -6.139 12.929 1.00 81.06 86 LYS A N 1
ATOM 704 C CA . LYS A 1 86 ? -5.555 -7.326 13.136 1.00 81.06 86 LYS A CA 1
ATOM 705 C C . LYS A 1 86 ? -6.985 -7.059 12.677 1.00 81.06 86 LYS A C 1
ATOM 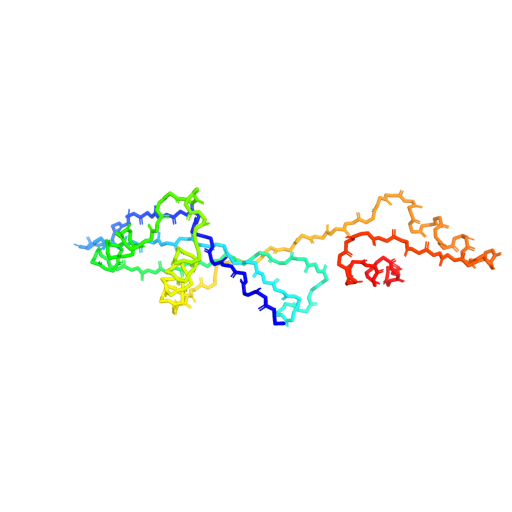707 O O . LYS A 1 86 ? -7.464 -5.935 12.730 1.00 81.06 86 LYS A O 1
ATOM 712 N N . ASP A 1 87 ? -7.647 -8.106 12.185 1.00 83.38 87 ASP A N 1
ATOM 713 C CA . ASP A 1 87 ? -9.062 -8.077 11.779 1.00 83.38 87 ASP A CA 1
ATOM 714 C C . ASP A 1 87 ? -9.425 -6.953 10.783 1.00 83.38 87 ASP A C 1
ATOM 716 O O . ASP A 1 87 ? -10.555 -6.465 10.724 1.00 83.38 87 ASP A O 1
ATOM 720 N N . LEU A 1 88 ? -8.452 -6.570 9.949 1.00 84.88 88 LEU A N 1
ATOM 721 C CA . LEU A 1 88 ? -8.605 -5.562 8.908 1.00 84.88 88 LEU A CA 1
ATOM 722 C C . LEU A 1 88 ? -9.556 -6.034 7.804 1.00 84.88 88 LEU A C 1
ATOM 724 O O . LEU A 1 88 ? -9.422 -7.135 7.263 1.00 84.88 88 LEU A O 1
ATOM 728 N N . ILE A 1 89 ? -10.452 -5.145 7.382 1.00 85.94 89 ILE A N 1
ATOM 729 C CA . ILE A 1 89 ? -11.341 -5.373 6.245 1.00 85.94 89 ILE A CA 1
ATOM 730 C C . ILE A 1 89 ? -10.808 -4.604 5.033 1.00 85.94 89 ILE A C 1
ATOM 732 O O . ILE A 1 89 ? -10.641 -3.383 5.062 1.00 85.94 89 ILE A O 1
ATOM 736 N N . LEU A 1 90 ? -10.552 -5.328 3.941 1.00 85.06 90 LEU A N 1
ATOM 737 C CA . LEU A 1 90 ? -10.122 -4.757 2.666 1.00 85.06 90 LEU A CA 1
ATOM 738 C C . LEU A 1 90 ? -11.231 -3.883 2.060 1.00 85.06 90 LEU A C 1
ATOM 740 O O . LEU A 1 90 ? -12.315 -4.379 1.759 1.00 85.06 90 LEU A O 1
ATOM 744 N N . LEU A 1 91 ? -10.937 -2.602 1.821 1.00 86.88 91 LEU A N 1
ATOM 745 C CA . LEU A 1 91 ? -11.824 -1.687 1.096 1.00 86.88 91 LEU A CA 1
ATOM 746 C C . LEU A 1 91 ? -11.517 -1.671 -0.397 1.00 86.88 91 LEU A C 1
ATOM 748 O O . LEU A 1 91 ? -12.410 -1.815 -1.229 1.00 86.88 91 LEU A O 1
ATOM 752 N N . ALA A 1 92 ? -10.250 -1.432 -0.730 1.00 81.44 92 ALA A N 1
ATOM 753 C CA . ALA A 1 92 ? -9.807 -1.229 -2.099 1.00 81.44 92 ALA A CA 1
ATOM 754 C C . ALA A 1 92 ? -8.311 -1.510 -2.233 1.00 81.44 92 ALA A C 1
ATOM 756 O O . ALA A 1 92 ? -7.553 -1.403 -1.273 1.00 81.44 92 ALA A O 1
ATOM 757 N N . ALA A 1 93 ? -7.873 -1.798 -3.452 1.00 84.69 93 ALA A N 1
ATOM 758 C CA . ALA A 1 93 ? -6.465 -1.818 -3.813 1.00 84.69 93 ALA A CA 1
ATOM 759 C C . ALA A 1 93 ? -6.266 -0.943 -5.050 1.00 84.69 93 ALA A C 1
ATOM 761 O O . ALA A 1 93 ? -7.040 -1.007 -6.005 1.00 84.69 93 ALA A O 1
ATOM 762 N N . THR A 1 94 ? -5.227 -0.123 -5.021 1.00 81.81 94 THR A N 1
ATOM 763 C CA . THR A 1 94 ? -4.777 0.681 -6.156 1.00 81.81 94 THR A CA 1
ATOM 764 C C . THR A 1 94 ? -3.361 0.282 -6.509 1.00 81.81 94 THR A C 1
ATOM 766 O O . THR A 1 94 ? -2.573 -0.048 -5.626 1.00 81.81 94 THR A O 1
ATOM 769 N N . ILE A 1 95 ? -3.029 0.332 -7.792 1.00 81.12 95 ILE A N 1
ATOM 770 C CA . ILE A 1 95 ? -1.676 0.074 -8.275 1.00 81.12 95 ILE A CA 1
ATOM 771 C C . ILE A 1 95 ? -1.200 1.291 -9.031 1.00 81.12 95 ILE A C 1
ATOM 773 O O . ILE A 1 95 ? -1.918 1.842 -9.868 1.00 81.12 95 ILE A O 1
ATOM 777 N N . VAL A 1 96 ? 0.025 1.693 -8.727 1.00 75.19 96 VAL A N 1
ATOM 778 C CA . VAL A 1 96 ? 0.713 2.724 -9.482 1.00 75.19 96 VAL A CA 1
ATOM 779 C C . VAL A 1 96 ? 1.477 2.036 -10.607 1.00 75.19 96 VAL A C 1
ATOM 781 O O . VAL A 1 96 ? 2.493 1.373 -10.392 1.00 75.19 96 VAL A O 1
ATOM 784 N N . GLU A 1 97 ? 0.959 2.181 -11.824 1.00 71.00 97 GLU A N 1
ATOM 785 C CA . GLU A 1 97 ? 1.674 1.797 -13.037 1.00 71.00 97 GLU A CA 1
ATOM 786 C C . GLU A 1 97 ? 2.694 2.882 -13.385 1.00 71.00 97 GLU A C 1
ATOM 788 O O . GLU A 1 97 ? 2.340 3.983 -13.809 1.00 71.00 97 GLU A O 1
ATOM 793 N N . ASP A 1 98 ? 3.973 2.564 -13.244 1.00 70.94 98 ASP A N 1
ATOM 794 C CA . ASP A 1 98 ? 5.048 3.451 -13.674 1.00 70.94 98 ASP A CA 1
ATOM 795 C C . ASP A 1 98 ? 5.361 3.198 -15.155 1.00 70.94 98 ASP A C 1
ATOM 797 O O . ASP A 1 98 ? 6.081 2.261 -15.534 1.00 70.94 98 ASP A O 1
ATOM 801 N N . LYS A 1 99 ? 4.716 4.014 -15.992 1.00 73.44 99 LYS A N 1
ATOM 802 C CA . LYS A 1 99 ? 4.772 3.934 -17.450 1.00 73.44 99 LYS A CA 1
ATOM 803 C C . LYS A 1 99 ? 6.022 4.610 -17.987 1.00 73.44 99 LYS A C 1
ATOM 805 O O . LYS A 1 99 ? 6.337 5.750 -17.649 1.00 73.44 99 LYS A O 1
ATOM 810 N N . LEU A 1 100 ? 6.676 3.939 -18.932 1.00 78.19 100 LEU A N 1
ATOM 811 C CA . LEU A 1 100 ? 7.699 4.575 -19.752 1.00 78.19 100 LEU A CA 1
ATOM 812 C C . LEU A 1 100 ? 7.100 5.741 -20.547 1.00 78.19 100 LEU A C 1
ATOM 814 O O . LEU A 1 100 ? 5.950 5.700 -20.988 1.00 78.19 100 LEU A O 1
ATOM 818 N N . ARG A 1 101 ? 7.906 6.784 -20.768 1.00 82.12 101 ARG A N 1
ATOM 819 C CA . ARG A 1 101 ? 7.511 7.887 -21.652 1.00 82.12 101 ARG A CA 1
ATOM 820 C C . ARG A 1 101 ? 7.238 7.363 -23.063 1.00 82.12 101 ARG A C 1
ATOM 822 O O . ARG A 1 101 ? 7.899 6.438 -23.540 1.00 82.12 101 ARG A O 1
ATOM 829 N N . ASN A 1 102 ? 6.311 8.025 -23.752 1.00 82.81 102 ASN A N 1
ATOM 830 C CA . ASN A 1 102 ? 5.964 7.709 -25.136 1.00 82.81 102 ASN A CA 1
ATOM 831 C C . ASN A 1 102 ? 7.216 7.656 -26.028 1.00 82.81 102 ASN A C 1
ATOM 833 O O . ASN A 1 102 ? 8.069 8.541 -25.968 1.00 82.81 102 ASN A O 1
ATOM 837 N N . GLY A 1 103 ? 7.316 6.612 -26.853 1.00 82.62 103 GLY A N 1
ATOM 838 C CA . GLY A 1 103 ? 8.412 6.424 -27.809 1.00 82.62 103 GLY A CA 1
ATOM 839 C C . GLY A 1 103 ? 9.713 5.859 -27.226 1.00 82.62 103 GLY A C 1
ATOM 840 O O . GLY A 1 103 ? 10.595 5.485 -27.997 1.00 82.62 103 GLY A O 1
ATOM 841 N N . VAL A 1 104 ? 9.846 5.725 -25.898 1.00 87.56 104 VAL A N 1
ATOM 842 C CA . VAL A 1 104 ? 11.031 5.087 -25.289 1.00 87.56 104 VAL A CA 1
ATOM 843 C C . VAL A 1 104 ? 11.126 3.621 -25.707 1.00 87.56 104 VAL A C 1
ATOM 845 O O . VAL A 1 104 ? 12.182 3.193 -26.164 1.00 87.56 104 VAL A O 1
ATOM 848 N N . LEU A 1 105 ? 10.016 2.881 -25.635 1.00 85.25 105 LEU A N 1
ATOM 849 C CA . LEU A 1 105 ? 9.978 1.469 -26.024 1.00 85.25 105 LEU A CA 1
ATOM 850 C C . LEU A 1 105 ? 10.291 1.276 -27.517 1.00 85.25 105 LEU A C 1
ATOM 852 O O . LEU A 1 105 ? 11.097 0.429 -27.888 1.00 85.25 105 LEU A O 1
ATOM 856 N N . GLU A 1 106 ? 9.733 2.131 -28.378 1.00 87.50 106 GLU A N 1
ATOM 857 C CA . GLU A 1 106 ? 10.019 2.116 -29.817 1.00 87.50 106 GLU A CA 1
ATOM 858 C C . GLU A 1 106 ? 11.508 2.372 -30.105 1.00 87.50 106 GLU A C 1
ATOM 860 O O . GLU A 1 106 ? 12.110 1.705 -30.948 1.00 87.50 106 GLU A O 1
ATOM 865 N N . CYS A 1 107 ? 12.123 3.315 -29.388 1.00 86.75 107 CYS A N 1
ATOM 866 C CA . CYS A 1 107 ? 13.546 3.614 -29.512 1.00 86.75 107 CYS A CA 1
ATOM 867 C C . CYS A 1 107 ? 14.418 2.432 -29.062 1.00 86.75 107 CYS A C 1
ATOM 869 O O . CYS A 1 107 ? 15.327 2.034 -29.792 1.00 86.75 107 CYS A O 1
ATOM 871 N N . ILE A 1 108 ? 14.108 1.830 -27.906 1.00 87.62 108 ILE A N 1
ATOM 872 C CA . ILE A 1 108 ? 14.792 0.634 -27.391 1.00 87.62 108 ILE A CA 1
ATOM 873 C C . ILE A 1 108 ? 14.726 -0.500 -28.421 1.00 87.62 108 ILE A C 1
ATOM 875 O O . ILE A 1 108 ? 15.763 -1.063 -28.775 1.00 87.62 108 ILE A O 1
ATOM 879 N N . ASN A 1 109 ? 13.543 -0.761 -28.981 1.00 86.38 109 ASN A N 1
ATOM 880 C CA . ASN A 1 109 ? 13.343 -1.802 -29.987 1.00 86.38 109 ASN A CA 1
ATOM 881 C C . ASN A 1 109 ? 14.150 -1.541 -31.264 1.00 86.38 109 ASN A C 1
ATOM 883 O O . ASN A 1 109 ? 14.802 -2.451 -31.775 1.00 86.38 109 ASN A O 1
ATOM 887 N N . LYS A 1 110 ? 14.187 -0.297 -31.757 1.00 89.50 110 LYS A N 1
ATOM 888 C CA . LYS A 1 110 ? 15.007 0.069 -32.926 1.00 89.50 110 LYS A CA 1
ATOM 889 C C . LYS A 1 110 ? 16.505 -0.094 -32.660 1.00 89.50 110 LYS A C 1
ATOM 891 O O . LYS A 1 110 ? 17.231 -0.579 -33.526 1.00 89.50 110 LYS A O 1
ATOM 896 N N . LEU A 1 111 ? 16.978 0.283 -31.472 1.00 87.88 111 LEU A N 1
ATOM 897 C CA . LEU A 1 111 ? 18.381 0.117 -31.079 1.00 87.88 111 LEU A CA 1
ATOM 898 C C . LEU A 1 111 ? 18.765 -1.365 -30.952 1.00 87.88 111 LEU A C 1
ATOM 900 O O . LEU A 1 111 ? 19.841 -1.755 -31.415 1.00 87.88 111 LEU A O 1
ATOM 904 N N . ALA A 1 112 ? 17.874 -2.189 -30.396 1.00 85.31 112 ALA A N 1
ATOM 905 C CA . ALA A 1 112 ? 18.054 -3.634 -30.297 1.00 85.31 112 ALA A CA 1
ATOM 906 C C . ALA A 1 112 ? 18.077 -4.302 -31.684 1.00 85.31 112 ALA A C 1
ATOM 908 O O . ALA A 1 112 ? 18.992 -5.071 -31.978 1.00 85.31 112 ALA A O 1
ATOM 909 N N . GLN A 1 113 ? 17.142 -3.947 -32.576 1.00 88.62 113 GLN A N 1
ATOM 910 C CA . GLN A 1 113 ? 17.110 -4.425 -33.968 1.00 88.62 113 GLN A CA 1
ATOM 911 C C . GLN A 1 113 ? 18.362 -4.024 -34.758 1.00 88.62 113 GLN A C 1
ATOM 913 O O . GLN A 1 113 ? 18.831 -4.779 -35.606 1.00 88.62 113 GLN A O 1
ATOM 918 N N . ALA A 1 114 ? 18.948 -2.866 -34.452 1.00 92.12 114 ALA A N 1
ATOM 919 C CA . ALA A 1 114 ? 20.215 -2.426 -35.030 1.00 92.12 114 ALA A CA 1
ATOM 920 C C . ALA A 1 114 ? 21.449 -3.174 -34.471 1.00 92.12 114 ALA A C 1
ATOM 922 O O . ALA A 1 114 ? 22.583 -2.806 -34.791 1.00 92.12 114 ALA A O 1
ATOM 923 N N . GLY A 1 115 ? 21.260 -4.190 -33.619 1.00 88.81 115 GLY A N 1
ATOM 924 C CA . GLY A 1 115 ? 22.333 -5.004 -33.043 1.00 88.81 115 GLY A CA 1
ATOM 925 C C . GLY A 1 115 ? 23.193 -4.259 -32.020 1.00 88.81 115 GLY A C 1
ATOM 926 O O . GLY A 1 115 ? 24.341 -4.640 -31.777 1.00 88.81 115 GLY A O 1
ATOM 927 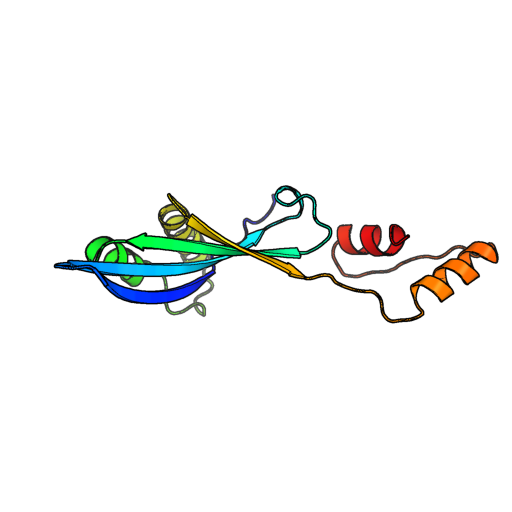N N . ARG A 1 116 ? 22.685 -3.164 -31.438 1.00 83.50 116 ARG A N 1
ATOM 928 C CA . ARG A 1 116 ? 23.407 -2.385 -30.425 1.00 83.50 116 ARG A CA 1
ATOM 929 C C . ARG A 1 116 ? 23.121 -2.946 -29.035 1.00 83.50 116 ARG A C 1
ATOM 931 O O . ARG A 1 116 ? 21.982 -3.241 -28.692 1.00 83.50 116 ARG A O 1
ATOM 938 N N . LYS A 1 117 ? 24.166 -3.065 -28.213 1.00 82.81 117 LYS A N 1
ATOM 939 C CA . LYS A 1 117 ? 24.025 -3.443 -26.801 1.00 82.81 117 LYS A CA 1
ATOM 940 C C . LYS A 1 117 ? 23.458 -2.258 -26.019 1.00 82.81 117 LYS A C 1
ATOM 942 O O . LYS A 1 117 ? 24.072 -1.191 -26.023 1.00 82.81 117 LYS A O 1
ATOM 947 N N . LEU A 1 118 ? 22.322 -2.455 -25.357 1.00 82.69 118 LEU A N 1
ATOM 948 C CA . LEU A 1 118 ? 21.723 -1.472 -24.460 1.00 82.69 118 LEU A CA 1
ATOM 949 C C . LEU A 1 118 ? 22.121 -1.792 -23.017 1.00 82.69 118 LEU A C 1
ATOM 951 O O . LEU A 1 118 ? 21.997 -2.932 -22.579 1.00 82.69 118 LEU A O 1
ATOM 955 N N . TRP A 1 119 ? 22.578 -0.779 -22.288 1.00 84.25 119 TRP A N 1
ATOM 956 C CA . TRP A 1 119 ? 22.848 -0.869 -20.857 1.00 84.25 119 TRP A CA 1
ATOM 957 C C . TRP A 1 119 ? 21.925 0.104 -20.136 1.00 84.25 119 TRP A C 1
ATOM 959 O O . TRP A 1 119 ? 21.919 1.294 -20.450 1.00 84.25 119 TRP A O 1
ATOM 969 N N . VAL A 1 120 ? 21.142 -0.403 -19.186 1.00 82.31 120 VAL A N 1
ATOM 970 C CA . VAL A 1 120 ? 20.284 0.417 -18.329 1.00 82.31 120 VAL A CA 1
ATOM 971 C C . VAL A 1 120 ? 21.021 0.629 -17.013 1.00 82.31 120 VAL A C 1
ATOM 973 O O . VAL A 1 120 ? 21.269 -0.321 -16.278 1.00 82.31 120 VAL A O 1
ATOM 976 N N . LEU A 1 121 ? 21.400 1.876 -16.738 1.00 83.69 121 LEU A N 1
ATOM 977 C CA . LEU A 1 121 ? 21.958 2.289 -15.454 1.00 83.69 121 LEU A CA 1
ATOM 978 C C . LEU A 1 121 ? 20.848 2.997 -14.683 1.00 83.69 121 LEU A C 1
ATOM 980 O O . LEU A 1 121 ? 20.365 4.041 -15.118 1.00 83.69 121 LEU A O 1
ATOM 984 N N . THR A 1 122 ? 20.436 2.422 -13.559 1.00 80.38 122 THR A N 1
ATOM 985 C CA . THR A 1 122 ? 19.451 3.020 -12.658 1.00 80.38 122 THR A CA 1
ATOM 986 C C . THR A 1 122 ? 20.011 3.070 -11.242 1.00 80.38 122 THR A C 1
ATOM 988 O O . THR A 1 122 ? 20.765 2.186 -10.844 1.00 80.38 122 THR A O 1
ATOM 991 N N . GLY A 1 123 ? 19.672 4.132 -10.509 1.00 83.25 123 GLY A N 1
ATOM 992 C CA . GLY A 1 123 ? 19.911 4.237 -9.065 1.00 83.25 123 GLY A CA 1
ATOM 993 C C . GLY A 1 123 ? 18.709 3.791 -8.229 1.00 83.25 123 GLY A C 1
ATOM 994 O O . GLY A 1 123 ? 18.728 3.945 -7.013 1.00 83.25 123 GLY A O 1
ATOM 995 N N . ASP A 1 124 ? 17.659 3.304 -8.890 1.00 82.75 124 ASP A N 1
ATOM 996 C CA . ASP A 1 124 ? 16.458 2.763 -8.262 1.00 82.75 124 ASP A CA 1
ATOM 997 C C . ASP A 1 124 ? 16.603 1.251 -7.987 1.00 82.75 124 ASP A C 1
ATOM 999 O O . ASP A 1 124 ? 17.630 0.642 -8.298 1.00 82.75 124 ASP A O 1
ATOM 1003 N N . LYS A 1 125 ? 15.570 0.638 -7.405 1.00 75.75 125 LYS A N 1
ATOM 1004 C CA . LYS A 1 125 ? 15.508 -0.791 -7.089 1.00 75.75 125 LYS A CA 1
ATOM 1005 C C . LYS A 1 125 ? 15.749 -1.673 -8.330 1.00 75.75 125 LYS A C 1
ATOM 1007 O O . LYS A 1 125 ? 15.364 -1.328 -9.452 1.00 75.75 125 LYS A O 1
ATOM 1012 N N . THR A 1 126 ? 16.355 -2.847 -8.134 1.00 77.88 126 THR A N 1
ATOM 1013 C CA . THR A 1 126 ? 16.676 -3.805 -9.213 1.00 77.88 126 THR A CA 1
ATOM 1014 C C . THR A 1 126 ? 15.431 -4.219 -9.999 1.00 77.88 126 THR A C 1
ATOM 1016 O O . THR A 1 126 ? 15.467 -4.332 -11.224 1.00 77.88 126 THR A O 1
ATOM 1019 N N . GLU A 1 127 ? 14.300 -4.357 -9.314 1.00 71.81 127 GLU A N 1
ATOM 1020 C CA . GLU A 1 127 ? 13.005 -4.713 -9.887 1.00 71.81 127 GLU A CA 1
ATOM 1021 C C . GLU A 1 127 ? 12.517 -3.666 -10.904 1.00 71.81 127 GLU A C 1
ATOM 1023 O O . GLU A 1 127 ? 11.834 -4.014 -11.874 1.00 71.81 127 GLU A O 1
ATOM 1028 N N . THR A 1 128 ? 12.888 -2.391 -10.725 1.00 73.50 128 THR A N 1
ATOM 1029 C CA . THR A 1 128 ? 12.611 -1.318 -11.691 1.00 73.50 128 THR A CA 1
ATOM 1030 C C . THR A 1 128 ? 13.410 -1.531 -12.976 1.00 73.50 128 THR A C 1
ATOM 1032 O O . THR A 1 128 ? 12.863 -1.383 -14.071 1.00 73.50 128 THR A O 1
ATOM 1035 N N . ALA A 1 129 ? 14.686 -1.920 -12.869 1.00 76.88 129 ALA A N 1
ATOM 1036 C CA . ALA A 1 129 ? 15.522 -2.221 -14.032 1.00 76.88 129 ALA A CA 1
ATOM 1037 C C . ALA A 1 129 ? 14.972 -3.419 -14.817 1.00 76.88 129 ALA A C 1
ATOM 1039 O O . ALA A 1 129 ? 14.814 -3.341 -16.036 1.00 76.88 129 ALA A O 1
ATOM 1040 N N . GLU A 1 130 ? 14.614 -4.496 -14.113 1.00 77.31 130 GLU A N 1
ATOM 1041 C CA . GLU A 1 130 ? 13.989 -5.673 -14.720 1.00 77.31 130 GLU A CA 1
ATOM 1042 C C . GLU A 1 130 ? 12.690 -5.311 -15.442 1.00 77.31 130 GLU A C 1
ATOM 1044 O O . GLU A 1 130 ? 12.482 -5.762 -16.567 1.00 77.31 130 GLU A O 1
ATOM 1049 N N . ARG A 1 131 ? 11.850 -4.447 -14.852 1.00 73.44 131 ARG A N 1
ATOM 1050 C CA . ARG A 1 131 ? 10.607 -3.981 -15.482 1.00 73.44 131 ARG A CA 1
ATOM 1051 C C . ARG A 1 131 ? 10.873 -3.271 -16.805 1.00 73.44 131 ARG A C 1
ATOM 1053 O O . ARG A 1 131 ? 10.195 -3.577 -17.774 1.00 73.44 131 ARG A O 1
ATOM 1060 N N . ILE A 1 132 ? 11.847 -2.355 -16.863 1.00 78.81 132 ILE A N 1
ATOM 1061 C CA . ILE A 1 132 ? 12.199 -1.631 -18.102 1.00 78.81 132 ILE A CA 1
ATOM 1062 C C . ILE A 1 132 ? 12.619 -2.608 -19.208 1.00 78.81 132 ILE A C 1
ATOM 1064 O O . ILE A 1 132 ? 12.273 -2.398 -20.367 1.00 78.81 132 ILE A O 1
ATOM 1068 N N . LEU A 1 133 ? 13.336 -3.676 -18.847 1.00 76.25 133 LEU A N 1
ATOM 1069 C CA . LEU A 1 133 ? 13.808 -4.692 -19.789 1.00 76.25 133 LEU A CA 1
ATOM 1070 C C . LEU A 1 133 ? 12.714 -5.675 -20.244 1.00 76.25 133 LEU A C 1
ATOM 1072 O O . LEU A 1 133 ? 12.840 -6.225 -21.332 1.00 76.25 133 LEU A O 1
ATOM 1076 N N . HIS A 1 134 ? 11.669 -5.890 -19.438 1.00 74.50 134 HIS A N 1
ATOM 1077 C CA . HIS A 1 134 ? 10.555 -6.809 -19.726 1.00 74.50 134 HIS A CA 1
ATOM 1078 C C . HIS A 1 134 ? 9.310 -6.117 -20.310 1.00 74.50 134 HIS A C 1
ATOM 1080 O O . HIS A 1 134 ? 8.258 -6.746 -20.398 1.00 74.50 134 HIS A O 1
ATOM 1086 N N . TYR A 1 135 ? 9.384 -4.834 -20.682 1.00 69.00 135 TYR A N 1
ATOM 1087 C CA . TYR A 1 135 ? 8.312 -4.210 -21.463 1.00 69.00 135 TYR A CA 1
ATOM 1088 C C . TYR A 1 135 ? 8.244 -4.881 -22.847 1.00 69.00 135 TYR A C 1
ATOM 1090 O O . TYR A 1 135 ? 9.166 -4.714 -23.646 1.00 69.00 135 TYR A O 1
ATOM 1098 N N . GLU A 1 136 ? 7.168 -5.629 -23.111 1.00 53.84 136 GLU A N 1
ATOM 1099 C CA . GLU A 1 136 ? 6.780 -6.087 -24.458 1.00 53.84 136 GLU A CA 1
ATOM 1100 C C . GLU A 1 136 ? 6.011 -5.000 -25.223 1.00 53.84 136 GLU A C 1
ATOM 1102 O O . GLU A 1 136 ? 5.164 -4.309 -24.604 1.00 53.84 136 GLU A O 1
#

InterPro domains:
  IPR023214 HAD superfamily [G3DSA:3.40.50.1000] (74-135)
  IPR036412 HAD-like superfamily [SSF56784] (84-133)

Radius of gyration: 21.34 Å; chains: 1; bounding box: 52×25×60 Å

Organism: Vitis vinifera (NCBI:txid29760)